Protein AF-A0A0A9X0K4-F1 (afdb_monomer_lite)

InterPro domains:
  IPR011598 Myc-type, basic helix-loop-helix (bHLH) domain [PF00010] (26-83)
  IPR011598 Myc-type, basic helix-loop-helix (bHLH) domain [PS50888] (25-82)
  IPR011598 Myc-type, basic helix-loop-helix (bHLH) domain [SM00353] (31-88)
  IPR036638 Helix-loop-helix DNA-binding domain superfamily [G3DSA:4.10.280.10] (19-85)
  IPR036638 Helix-loop-helix DNA-binding domain superfamily [SSF47459] (26-107)
  IPR050370 Hairy and Enhancer of Split/HEY-related [PTHR10985] (21-133)

Foldseek 3Di:
DVVVVVVVVVVVVVPCDPDPPVRCCVPPVVVVVVVVVVVVVVVVLVVLLVVLCVVCVVVPDPSVPDDSVRSVVSSVVVVVVVVVVDDVVVVVLVVLVVVLVVLLVCVVVVVPVPDDPVVSVVVSVVSPDPPDDDPPDPPDDDD

Organism: Lygus hesperus (NCBI:txid30085)

Radius of gyration: 34.07 Å; chains: 1; bounding box: 83×31×94 Å

Sequence (143 aa):
ILESQLSRMAAHDAQHQPVSRTYQYRKVMKPMLERKRRARINRCLDELKELMVTALQSEGENVSKLEKADILELTVRHLQSLRSASSPQDRYDEGWTACLDQVNRFLKEGGGGGLPPSEAVRLIAHLTPEVSKARPEPLWRPW

Secondary structure (DSSP, 8-state):
-HHHHHHHHHHHHTT-----HHHHIIIIIHHHHHHHHHHHHHHHHHHHHHHHHHHTTTTT--GGG--HHHHHHHHHHHHHHHHHH--HHHHHHHHHHHHHHHHHHHHHTTTTTT--HHHHHHHHHHHS----------S----

pLDDT: mean 78.57, std 15.08, range [45.25, 98.31]

Structure (mmCIF, N/CA/C/O backbone):
data_AF-A0A0A9X0K4-F1
#
_entry.id   AF-A0A0A9X0K4-F1
#
loop_
_atom_site.group_PDB
_atom_site.id
_atom_site.type_symbol
_atom_site.label_atom_id
_atom_site.label_alt_id
_atom_site.label_comp_id
_atom_site.label_asym_id
_atom_site.label_entity_id
_atom_site.label_seq_id
_atom_site.pdbx_PDB_ins_code
_atom_site.Cartn_x
_atom_site.Cartn_y
_atom_site.Cartn_z
_atom_site.occupancy
_atom_site.B_iso_or_equiv
_atom_site.auth_seq_id
_atom_site.auth_comp_id
_atom_site.auth_asym_id
_atom_site.auth_atom_id
_atom_site.pdbx_PDB_model_num
ATOM 1 N N . ILE A 1 1 ? 58.789 -9.178 -47.869 1.00 61.81 1 ILE A N 1
ATOM 2 C CA . ILE A 1 1 ? 57.413 -9.751 -47.810 1.00 61.81 1 ILE A CA 1
ATOM 3 C C . ILE A 1 1 ? 56.923 -9.855 -46.364 1.00 61.81 1 ILE A C 1
ATOM 5 O O . ILE A 1 1 ? 55.850 -9.345 -46.082 1.00 61.81 1 ILE A O 1
ATOM 9 N N . LEU A 1 2 ? 57.710 -10.422 -45.441 1.00 58.34 2 LEU A N 1
ATOM 10 C CA . LEU A 1 2 ? 57.365 -10.518 -44.011 1.00 58.34 2 LEU A CA 1
ATOM 11 C C . LEU A 1 2 ? 57.126 -9.157 -43.325 1.00 58.34 2 LEU A C 1
ATOM 13 O O . LEU A 1 2 ? 56.134 -9.003 -42.623 1.00 58.34 2 LEU A O 1
ATOM 17 N N . GLU A 1 3 ? 57.940 -8.136 -43.603 1.00 61.84 3 GLU A N 1
ATOM 18 C CA . GLU A 1 3 ? 57.749 -6.784 -43.039 1.00 61.84 3 GLU A CA 1
ATOM 19 C C . GLU A 1 3 ? 56.447 -6.110 -43.505 1.00 61.84 3 GLU A C 1
ATOM 21 O O . GLU A 1 3 ? 55.783 -5.424 -42.730 1.00 61.84 3 GLU A O 1
ATOM 26 N N . SER A 1 4 ? 56.017 -6.360 -44.750 1.00 64.44 4 SER A N 1
ATOM 27 C CA . SER A 1 4 ? 54.751 -5.815 -45.264 1.00 64.44 4 SER A CA 1
ATOM 28 C C . SER A 1 4 ? 53.522 -6.574 -44.760 1.00 64.44 4 SER A C 1
ATOM 30 O O . SER A 1 4 ? 52.411 -6.052 -44.839 1.00 64.44 4 SER A O 1
ATOM 32 N N . GLN A 1 5 ? 53.707 -7.791 -44.240 1.00 55.41 5 GLN A N 1
ATOM 33 C CA . GLN A 1 5 ? 52.669 -8.555 -43.545 1.00 55.41 5 GLN A CA 1
ATOM 34 C C . GLN A 1 5 ? 52.565 -8.112 -42.078 1.00 55.41 5 GLN A C 1
ATOM 36 O O . GLN A 1 5 ? 51.467 -7.818 -41.618 1.00 55.41 5 GLN A O 1
ATOM 41 N N . LEU A 1 6 ? 53.695 -7.925 -41.382 1.00 59.59 6 LEU A N 1
ATOM 42 C CA . LEU A 1 6 ? 53.728 -7.357 -40.025 1.00 59.59 6 LEU A CA 1
ATOM 43 C C . LEU A 1 6 ? 53.130 -5.944 -39.966 1.00 59.59 6 LEU A C 1
ATOM 45 O O . LEU A 1 6 ? 52.344 -5.646 -39.072 1.00 59.59 6 LEU A O 1
ATOM 49 N N . SER A 1 7 ? 53.429 -5.093 -40.952 1.00 63.97 7 SER A N 1
ATOM 50 C CA . SER A 1 7 ? 52.854 -3.744 -41.040 1.00 63.97 7 SER A CA 1
ATOM 51 C C . SER A 1 7 ? 51.337 -3.764 -41.295 1.00 63.97 7 SER A C 1
ATOM 53 O O . SER A 1 7 ? 50.603 -2.958 -40.727 1.00 63.97 7 SER A O 1
ATOM 55 N N . ARG A 1 8 ? 50.834 -4.739 -42.070 1.00 58.06 8 ARG A N 1
ATOM 56 C CA . ARG A 1 8 ? 49.390 -4.942 -42.292 1.00 58.06 8 ARG A CA 1
ATOM 57 C C . ARG A 1 8 ? 48.665 -5.475 -41.056 1.00 58.06 8 ARG A C 1
ATOM 59 O O . ARG A 1 8 ? 47.539 -5.062 -40.801 1.00 58.06 8 ARG A O 1
ATOM 66 N N . MET A 1 9 ? 49.312 -6.336 -40.2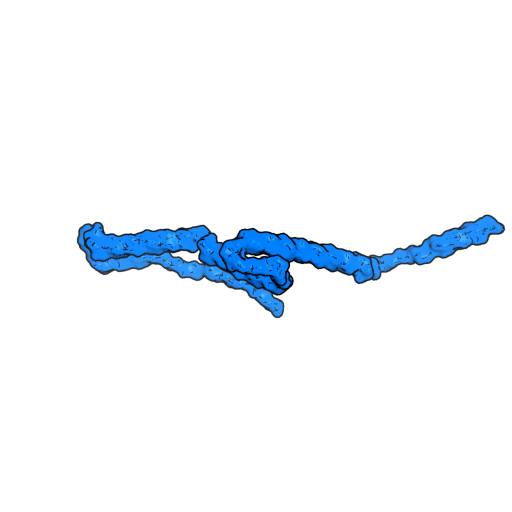74 1.00 54.22 9 MET A N 1
ATOM 67 C CA . MET A 1 9 ? 48.766 -6.828 -39.004 1.00 54.22 9 MET A CA 1
ATOM 68 C C . MET A 1 9 ? 48.746 -5.726 -37.933 1.00 54.22 9 MET A C 1
ATOM 70 O O . MET A 1 9 ? 47.740 -5.570 -37.248 1.00 54.22 9 MET A O 1
ATOM 74 N N . ALA A 1 10 ? 49.791 -4.894 -37.855 1.00 56.28 10 ALA A N 1
ATOM 75 C CA . ALA A 1 10 ? 49.833 -3.736 -36.958 1.00 56.28 10 ALA A CA 1
ATOM 76 C C . ALA A 1 10 ? 48.813 -2.643 -37.340 1.00 56.28 10 ALA A C 1
ATOM 78 O O . ALA A 1 10 ? 48.224 -2.009 -36.468 1.00 56.28 10 ALA A O 1
ATOM 79 N N . ALA A 1 11 ? 48.549 -2.448 -38.638 1.00 54.31 11 ALA A N 1
ATOM 80 C CA . ALA A 1 11 ? 47.542 -1.500 -39.119 1.00 54.31 11 ALA A CA 1
ATOM 81 C C . ALA A 1 11 ? 46.097 -1.935 -38.808 1.00 54.31 11 ALA A C 1
ATOM 83 O O . ALA A 1 11 ? 45.228 -1.081 -38.640 1.00 54.31 11 ALA A O 1
ATOM 84 N N . HIS A 1 12 ? 45.839 -3.244 -38.699 1.00 48.72 12 HIS A N 1
ATOM 85 C CA . HIS A 1 12 ? 44.530 -3.772 -38.304 1.00 48.72 12 HIS A CA 1
ATOM 86 C C . HIS A 1 12 ? 44.275 -3.629 -36.790 1.00 48.72 12 HIS A C 1
ATOM 88 O O . HIS A 1 12 ? 43.131 -3.467 -36.367 1.00 48.72 12 HIS A O 1
ATOM 94 N N . ASP A 1 13 ? 45.332 -3.625 -35.975 1.00 45.25 13 ASP A N 1
ATOM 95 C CA . ASP A 1 13 ? 45.249 -3.440 -34.517 1.00 45.25 13 ASP A CA 1
ATOM 96 C C . ASP A 1 13 ? 45.162 -1.949 -34.110 1.00 45.25 13 ASP A C 1
ATOM 98 O O . ASP A 1 13 ? 44.619 -1.590 -33.067 1.00 45.25 13 ASP A O 1
ATOM 102 N N . ALA A 1 14 ? 45.601 -1.038 -34.988 1.00 46.81 14 ALA A N 1
ATOM 103 C CA . ALA A 1 14 ? 45.589 0.409 -34.753 1.00 46.81 14 ALA A CA 1
ATOM 104 C C . ALA A 1 14 ? 44.203 1.084 -34.874 1.00 46.81 14 ALA A C 1
ATOM 106 O O . ALA A 1 14 ? 44.079 2.277 -34.591 1.00 46.81 14 ALA A O 1
ATOM 107 N N . GLN A 1 15 ? 43.150 0.364 -35.286 1.00 46.12 15 GLN A N 1
ATOM 108 C CA . GLN A 1 15 ? 41.805 0.940 -35.458 1.00 46.12 15 GLN A CA 1
ATOM 109 C C . GLN A 1 15 ? 40.903 0.870 -34.216 1.00 46.12 15 GLN A C 1
ATOM 111 O O . GLN A 1 15 ? 39.823 1.461 -34.222 1.00 46.12 15 GLN A O 1
ATOM 116 N N . HIS A 1 16 ? 41.338 0.249 -33.118 1.00 53.50 16 HIS A N 1
ATOM 117 C CA . HIS A 1 16 ? 40.628 0.346 -31.838 1.00 53.50 16 HIS A C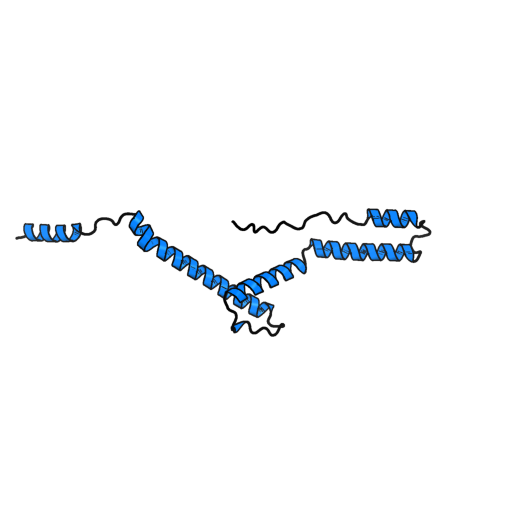A 1
ATOM 118 C C . HIS A 1 16 ? 41.189 1.486 -30.986 1.00 53.50 16 HIS A C 1
ATOM 120 O O . HIS A 1 16 ? 41.803 1.287 -29.939 1.00 53.50 16 HIS A O 1
ATOM 126 N N . GLN A 1 17 ? 40.937 2.721 -31.423 1.00 53.78 17 GLN A N 1
ATOM 127 C CA . GLN A 1 17 ? 41.119 3.879 -30.554 1.00 53.78 17 GLN A CA 1
ATOM 128 C C . GLN A 1 17 ? 40.200 3.708 -29.328 1.00 53.78 17 GLN A C 1
ATOM 130 O O . GLN A 1 17 ? 39.001 3.462 -29.509 1.00 53.78 17 GLN A O 1
ATOM 135 N N . PRO A 1 18 ? 40.704 3.799 -28.080 1.00 61.56 18 PRO A N 1
ATOM 136 C CA . PRO A 1 18 ? 39.881 3.554 -26.905 1.00 61.56 18 PRO A CA 1
ATOM 137 C C . PRO A 1 18 ? 38.759 4.588 -26.872 1.00 61.56 18 PRO A C 1
ATOM 139 O O . PRO A 1 18 ? 38.992 5.785 -26.694 1.00 61.56 18 PRO A O 1
ATOM 142 N N . VAL A 1 19 ? 37.526 4.121 -27.080 1.00 66.19 19 VAL A N 1
ATOM 143 C CA . VAL A 1 19 ? 36.332 4.968 -27.064 1.00 66.19 19 VAL A CA 1
ATOM 144 C C . VAL A 1 19 ? 36.341 5.766 -25.764 1.00 66.19 19 VAL A C 1
ATOM 146 O O . VAL A 1 19 ? 36.431 5.173 -24.690 1.00 66.19 19 VAL A O 1
ATOM 149 N N . SER A 1 20 ? 36.276 7.098 -25.851 1.00 83.62 20 SER A N 1
ATOM 150 C CA . SER A 1 20 ? 36.337 7.975 -24.676 1.00 83.62 20 SER A CA 1
ATOM 151 C C . SER A 1 20 ? 35.372 7.496 -23.589 1.00 83.62 20 SER A C 1
ATOM 153 O O . SER A 1 20 ? 34.220 7.162 -23.889 1.00 83.62 20 SER A O 1
ATOM 155 N N . ARG A 1 21 ? 35.809 7.496 -22.321 1.00 82.19 21 ARG A N 1
ATOM 156 C CA . ARG A 1 21 ? 34.971 7.090 -21.174 1.00 82.19 21 ARG A CA 1
ATOM 157 C C . ARG A 1 21 ? 33.605 7.784 -21.190 1.00 82.19 21 ARG A C 1
ATOM 159 O O . ARG A 1 21 ? 32.589 7.158 -20.900 1.00 82.19 21 ARG A O 1
ATOM 166 N N . THR A 1 22 ? 33.558 9.049 -21.609 1.00 88.19 22 THR A N 1
ATOM 167 C CA . THR A 1 22 ? 32.313 9.819 -21.747 1.00 88.19 22 THR A CA 1
ATOM 168 C C . THR A 1 22 ? 31.394 9.254 -22.832 1.00 88.19 22 THR A C 1
ATOM 170 O O . THR A 1 22 ? 30.179 9.180 -22.639 1.00 88.19 22 THR A O 1
ATOM 173 N N . TYR A 1 23 ? 31.946 8.825 -23.969 1.00 89.56 23 TYR A N 1
ATOM 174 C CA . TYR A 1 23 ? 31.179 8.192 -25.042 1.00 89.56 23 TYR A CA 1
ATOM 175 C C . TYR A 1 23 ? 30.643 6.824 -24.605 1.00 89.56 23 TYR A C 1
ATOM 177 O O . TYR A 1 23 ? 29.444 6.572 -24.741 1.00 89.56 23 TYR A O 1
ATOM 185 N N . GLN A 1 24 ? 31.497 5.985 -24.005 1.00 87.06 24 GLN A N 1
ATOM 186 C CA . GLN A 1 24 ? 31.102 4.680 -23.459 1.00 87.06 24 GLN A CA 1
ATOM 187 C C . GLN A 1 24 ? 29.965 4.833 -22.442 1.00 87.06 24 GLN A C 1
ATOM 189 O O . GLN A 1 24 ? 28.953 4.133 -22.510 1.00 87.06 24 GLN A O 1
ATOM 194 N N . TYR A 1 25 ? 30.071 5.821 -21.552 1.00 90.38 25 TYR A N 1
ATOM 195 C CA . TYR A 1 25 ? 29.021 6.104 -20.587 1.00 90.38 25 TYR A CA 1
ATOM 196 C C . TYR A 1 25 ? 27.709 6.529 -21.262 1.00 90.38 25 TYR A C 1
ATOM 198 O O . TYR A 1 25 ? 26.658 5.957 -20.982 1.00 90.38 25 TYR A O 1
ATOM 206 N N . ARG A 1 26 ? 27.738 7.504 -22.181 1.00 91.25 26 ARG A N 1
ATOM 207 C CA . ARG A 1 26 ? 26.512 8.046 -22.800 1.00 91.25 26 ARG A CA 1
ATOM 208 C C . ARG A 1 26 ? 25.821 7.061 -23.742 1.00 91.25 26 ARG A C 1
ATOM 210 O O . ARG A 1 26 ? 24.595 7.091 -23.822 1.00 91.25 26 ARG A O 1
ATOM 217 N N . LYS A 1 27 ? 26.578 6.235 -24.468 1.00 89.69 27 LYS A N 1
ATOM 218 C CA . LYS A 1 27 ? 26.044 5.350 -25.515 1.00 89.69 27 LYS A CA 1
ATOM 219 C C . LYS A 1 27 ? 25.819 3.913 -25.064 1.00 89.69 27 LYS A C 1
ATOM 221 O O . LYS A 1 27 ? 24.955 3.256 -25.631 1.00 89.69 27 LYS A O 1
ATOM 226 N N . VAL A 1 28 ? 26.533 3.446 -24.041 1.00 88.50 28 VAL A N 1
ATOM 227 C CA . VAL A 1 28 ? 26.452 2.049 -23.591 1.00 88.50 28 VA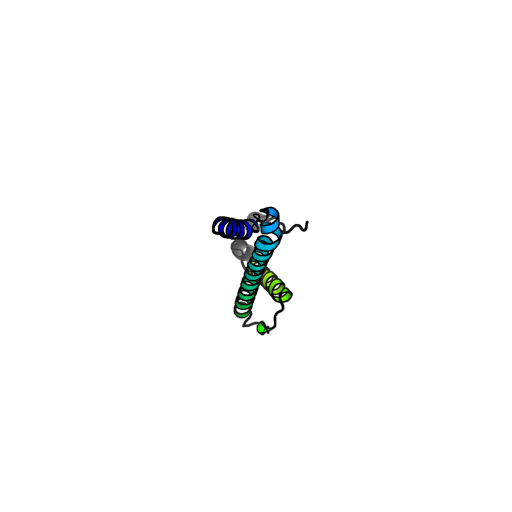L A CA 1
ATOM 228 C C . VAL A 1 28 ? 25.932 1.970 -22.162 1.00 88.50 28 VAL A C 1
ATOM 230 O O . VAL A 1 28 ? 24.846 1.433 -21.930 1.00 88.50 28 VAL A O 1
ATOM 233 N N . MET A 1 29 ? 26.641 2.568 -21.199 1.00 91.62 29 MET A N 1
ATOM 234 C CA . MET A 1 29 ? 26.289 2.400 -19.784 1.00 91.62 29 MET A CA 1
ATOM 235 C C . MET A 1 29 ? 24.953 3.058 -19.433 1.00 91.62 29 MET A C 1
ATOM 237 O O . MET A 1 29 ? 24.112 2.426 -18.804 1.00 91.62 29 MET A O 1
ATOM 241 N N . LYS A 1 30 ? 24.716 4.305 -19.856 1.00 92.38 30 LYS A N 1
ATOM 242 C CA . LYS A 1 30 ? 23.487 5.044 -19.534 1.00 92.38 30 LYS A CA 1
ATOM 243 C C . LYS A 1 30 ? 22.228 4.337 -20.076 1.00 92.38 30 LYS A C 1
ATOM 245 O O . LYS A 1 30 ? 21.314 4.123 -19.279 1.00 92.38 30 LYS A O 1
ATOM 250 N N . PRO A 1 31 ? 22.157 3.900 -21.353 1.00 95.19 31 PRO A N 1
ATOM 251 C CA . PRO A 1 31 ? 21.025 3.105 -21.840 1.00 95.19 31 PRO A CA 1
ATOM 252 C C . PRO A 1 31 ? 20.848 1.770 -21.107 1.00 95.19 31 PRO A C 1
ATOM 254 O O . PRO A 1 31 ? 19.720 1.382 -20.801 1.00 95.19 31 PRO A O 1
ATOM 257 N N . MET A 1 32 ? 21.944 1.073 -20.788 1.00 95.06 32 MET A N 1
ATOM 258 C CA . MET A 1 32 ? 21.885 -0.176 -20.023 1.00 95.06 32 MET A CA 1
ATOM 259 C C . MET A 1 32 ? 21.339 0.026 -18.606 1.00 95.06 32 MET A C 1
ATOM 261 O O . MET A 1 32 ? 20.481 -0.739 -18.162 1.00 95.06 32 MET A O 1
ATOM 265 N N . LEU A 1 33 ? 21.809 1.057 -17.901 1.00 96.69 33 LEU A N 1
ATOM 266 C CA . LEU A 1 33 ? 21.360 1.390 -16.550 1.00 96.69 33 LEU A CA 1
ATOM 267 C C . LEU A 1 33 ? 19.881 1.772 -16.533 1.00 96.69 33 LEU A C 1
ATOM 269 O O . LEU A 1 33 ? 19.148 1.322 -15.654 1.00 96.69 33 LEU A O 1
ATOM 273 N N . GLU A 1 34 ? 19.419 2.530 -17.527 1.00 97.00 34 GLU A N 1
ATOM 274 C CA . GLU A 1 34 ? 18.000 2.863 -17.656 1.00 97.00 34 GLU A CA 1
ATOM 275 C C . GLU A 1 34 ? 17.152 1.620 -17.953 1.00 97.00 34 GLU A C 1
ATOM 277 O O . GLU A 1 34 ? 16.096 1.443 -17.348 1.00 97.00 34 GLU A O 1
ATOM 282 N N . ARG A 1 35 ? 17.627 0.694 -18.797 1.00 97.19 35 ARG A N 1
ATOM 283 C CA . ARG A 1 35 ? 16.946 -0.593 -19.010 1.00 97.19 35 ARG A CA 1
ATOM 284 C C . ARG A 1 35 ? 16.836 -1.390 -17.707 1.00 97.19 35 ARG A C 1
ATOM 286 O O . ARG A 1 35 ? 15.758 -1.890 -17.395 1.00 97.19 35 ARG A O 1
ATOM 293 N N . LYS A 1 36 ? 17.912 -1.454 -16.911 1.00 97.25 36 LYS A N 1
ATOM 294 C CA . LYS A 1 36 ? 17.913 -2.117 -15.593 1.00 97.25 36 LYS A CA 1
ATOM 295 C C . LYS A 1 36 ? 16.956 -1.434 -14.612 1.00 97.25 36 LYS A C 1
ATOM 297 O O . LYS A 1 36 ? 16.234 -2.116 -13.889 1.00 97.25 36 LYS A O 1
ATOM 302 N N . ARG A 1 37 ? 16.916 -0.097 -14.598 1.00 98.31 37 ARG A N 1
ATOM 303 C CA . ARG A 1 37 ? 15.969 0.681 -13.788 1.00 98.31 37 ARG A CA 1
ATOM 304 C C . ARG A 1 37 ? 14.523 0.381 -14.186 1.00 98.31 37 ARG A C 1
ATOM 306 O O . ARG A 1 37 ? 13.727 0.079 -13.305 1.00 98.31 37 ARG A O 1
ATOM 313 N N . ARG A 1 38 ? 14.197 0.409 -15.482 1.00 98.06 38 ARG A N 1
ATOM 314 C CA . ARG A 1 38 ? 12.852 0.093 -15.996 1.00 98.06 38 ARG A CA 1
ATOM 315 C C . ARG A 1 38 ? 12.427 -1.333 -15.667 1.00 98.06 38 ARG A C 1
ATOM 317 O O . ARG A 1 38 ? 11.301 -1.533 -15.231 1.00 98.06 38 ARG A O 1
ATOM 324 N N . ALA A 1 39 ? 13.332 -2.300 -15.816 1.00 98.12 39 ALA A N 1
ATOM 325 C CA . ALA A 1 39 ? 13.067 -3.685 -15.439 1.00 98.12 39 ALA A CA 1
ATOM 326 C C . ALA A 1 39 ? 12.740 -3.813 -13.945 1.00 98.12 39 ALA A C 1
ATOM 328 O O . ALA A 1 39 ? 11.779 -4.484 -13.591 1.00 98.12 39 ALA A O 1
ATOM 329 N N . ARG A 1 40 ? 13.491 -3.124 -13.074 1.00 98.31 40 ARG A N 1
ATOM 330 C CA . ARG A 1 40 ? 13.196 -3.087 -11.636 1.00 98.31 40 ARG A CA 1
ATOM 331 C C . ARG A 1 40 ? 11.826 -2.469 -11.346 1.00 98.31 40 ARG A C 1
ATOM 333 O O . ARG A 1 40 ? 11.073 -3.050 -10.585 1.00 98.31 40 ARG A O 1
ATOM 340 N N . ILE A 1 41 ? 11.504 -1.328 -11.962 1.00 97.31 41 ILE A N 1
ATOM 341 C CA . ILE A 1 41 ? 10.206 -0.658 -11.773 1.00 97.31 41 ILE A CA 1
ATOM 342 C C . ILE A 1 41 ? 9.052 -1.578 -12.176 1.00 97.31 41 ILE A C 1
ATOM 344 O O . ILE A 1 41 ? 8.092 -1.695 -11.428 1.00 97.31 41 ILE A O 1
ATOM 348 N N . ASN A 1 42 ? 9.151 -2.241 -13.331 1.00 96.69 42 ASN A N 1
ATOM 349 C CA . ASN A 1 42 ? 8.095 -3.143 -13.784 1.00 96.69 42 ASN A CA 1
ATOM 350 C C . ASN A 1 42 ? 7.921 -4.336 -12.835 1.00 96.69 42 ASN A C 1
ATOM 352 O O . ASN A 1 42 ? 6.793 -4.612 -12.467 1.00 96.69 42 ASN A O 1
ATOM 356 N N . ARG A 1 43 ? 9.011 -4.953 -12.353 1.00 97.25 43 ARG A N 1
ATOM 357 C CA . ARG A 1 43 ? 8.915 -6.034 -11.353 1.00 97.25 43 ARG A CA 1
ATOM 358 C C . ARG A 1 43 ? 8.180 -5.592 -10.093 1.00 97.25 43 ARG A C 1
ATOM 360 O O . ARG A 1 43 ? 7.278 -6.283 -9.651 1.00 97.25 43 ARG A O 1
ATOM 367 N N . CYS A 1 44 ? 8.516 -4.418 -9.557 1.00 96.69 44 CYS A N 1
ATOM 368 C CA . CYS A 1 44 ? 7.813 -3.894 -8.389 1.00 96.69 44 CYS A CA 1
ATOM 369 C C . CYS A 1 44 ? 6.327 -3.627 -8.678 1.00 96.69 44 CYS A C 1
ATOM 371 O O . CYS A 1 44 ? 5.502 -3.837 -7.804 1.00 96.69 44 CYS A O 1
ATOM 373 N N . LEU A 1 45 ? 5.969 -3.165 -9.881 1.00 95.31 45 LEU A N 1
ATOM 374 C CA . LEU A 1 45 ? 4.562 -2.978 -10.260 1.00 95.31 45 LEU A CA 1
ATOM 375 C C . LEU A 1 45 ? 3.811 -4.310 -10.378 1.00 95.31 45 LEU A C 1
ATOM 377 O O . LEU A 1 45 ? 2.652 -4.375 -9.981 1.00 95.31 45 LEU A O 1
ATOM 381 N N . ASP A 1 46 ? 4.464 -5.349 -10.896 1.00 93.62 46 ASP A N 1
ATOM 382 C CA . ASP A 1 46 ? 3.886 -6.691 -10.994 1.00 93.62 46 ASP A CA 1
ATOM 383 C C . ASP A 1 46 ? 3.661 -7.285 -9.590 1.00 93.62 46 ASP A C 1
ATOM 385 O O . ASP A 1 46 ? 2.560 -7.736 -9.285 1.00 93.62 46 ASP A O 1
ATOM 389 N N . GLU A 1 47 ? 4.650 -7.171 -8.696 1.00 94.56 47 GLU A N 1
ATOM 390 C CA . GLU A 1 47 ? 4.526 -7.566 -7.283 1.00 94.56 47 GLU A CA 1
ATOM 391 C C . GLU A 1 47 ? 3.404 -6.793 -6.568 1.00 94.56 47 GLU A C 1
ATOM 393 O O . GLU A 1 47 ? 2.584 -7.383 -5.865 1.00 94.56 47 GLU A O 1
ATOM 398 N N . LEU A 1 48 ? 3.319 -5.471 -6.769 1.00 94.25 48 LEU A N 1
ATOM 399 C CA . LEU A 1 48 ? 2.235 -4.659 -6.207 1.00 94.25 48 LEU A CA 1
ATOM 400 C C . LEU A 1 48 ? 0.868 -5.125 -6.707 1.00 94.25 48 LEU A C 1
ATOM 402 O O . LEU A 1 48 ? -0.067 -5.227 -5.916 1.00 94.25 48 LEU A O 1
ATOM 406 N N . LYS A 1 49 ? 0.749 -5.446 -7.998 1.00 91.69 49 LYS A N 1
ATOM 407 C CA . LYS A 1 49 ? -0.488 -5.979 -8.568 1.00 91.69 49 LYS A CA 1
ATOM 408 C C . LYS A 1 49 ? -0.890 -7.283 -7.879 1.00 91.69 49 LYS A C 1
ATOM 410 O O . LYS A 1 49 ? -2.038 -7.401 -7.470 1.00 91.69 49 LYS A O 1
ATOM 415 N N . GLU A 1 50 ? 0.031 -8.229 -7.710 1.00 90.62 50 GLU A N 1
ATOM 416 C CA . GLU A 1 50 ? -0.231 -9.508 -7.029 1.00 90.62 50 GLU A CA 1
ATOM 417 C C . GLU A 1 50 ? -0.660 -9.327 -5.565 1.00 90.62 50 GLU A C 1
ATOM 419 O O . GLU A 1 50 ? -1.617 -9.963 -5.106 1.00 90.62 50 GLU A O 1
ATOM 424 N N . LEU A 1 51 ? -0.005 -8.418 -4.836 1.00 90.94 51 LEU A N 1
ATOM 425 C CA . LEU A 1 51 ? -0.393 -8.074 -3.468 1.00 90.94 51 LEU A CA 1
ATOM 426 C C . LEU A 1 51 ? -1.807 -7.484 -3.418 1.00 90.94 51 LEU A C 1
ATOM 428 O O . LEU A 1 51 ? -2.599 -7.887 -2.568 1.00 90.94 51 LEU A O 1
ATOM 432 N N . MET A 1 52 ? -2.149 -6.584 -4.345 1.00 88.69 52 MET A N 1
ATOM 433 C CA . MET A 1 52 ? -3.493 -6.003 -4.426 1.00 88.69 52 MET A CA 1
ATOM 434 C C . MET A 1 52 ? -4.552 -7.037 -4.817 1.00 88.69 52 MET A C 1
ATOM 436 O O . MET A 1 52 ? -5.629 -7.024 -4.232 1.00 88.69 52 MET A O 1
ATOM 440 N N . VAL A 1 53 ? -4.247 -7.980 -5.724 1.00 85.75 53 VAL A N 1
ATOM 441 C CA . VAL A 1 53 ? -5.149 -9.112 -6.027 1.00 85.75 53 VAL A CA 1
ATOM 442 C C . VAL A 1 53 ? -5.488 -9.841 -4.732 1.00 85.75 53 VAL A C 1
ATOM 444 O O . VAL A 1 53 ? -6.651 -10.107 -4.462 1.00 85.75 53 VAL A O 1
ATOM 447 N N . THR A 1 54 ? -4.474 -10.158 -3.930 1.00 82.81 54 THR A N 1
ATOM 448 C CA . THR A 1 54 ? -4.641 -10.931 -2.695 1.00 82.81 54 THR A CA 1
ATOM 449 C C . THR A 1 54 ? -5.410 -10.145 -1.633 1.00 82.81 54 THR A C 1
ATOM 451 O O . THR A 1 54 ? -6.304 -10.692 -0.996 1.00 82.81 54 THR A O 1
ATOM 454 N N . ALA A 1 55 ? -5.096 -8.859 -1.461 1.00 82.19 55 ALA A N 1
ATOM 455 C CA . ALA A 1 55 ? -5.729 -8.003 -0.461 1.00 82.19 55 ALA A CA 1
ATOM 456 C C . ALA A 1 55 ? -7.200 -7.678 -0.779 1.00 82.19 55 ALA A C 1
ATOM 458 O O . ALA A 1 55 ? -7.993 -7.521 0.143 1.00 82.19 55 ALA A O 1
ATOM 459 N N . LEU A 1 56 ? -7.565 -7.596 -2.064 1.00 75.38 56 LEU A N 1
ATOM 460 C CA . LEU A 1 56 ? -8.881 -7.133 -2.529 1.00 75.38 56 LEU A CA 1
ATOM 461 C C . LEU A 1 56 ? -9.744 -8.256 -3.123 1.00 75.38 56 LEU A C 1
ATOM 463 O O . LEU A 1 56 ? -10.792 -7.997 -3.711 1.00 75.38 56 LEU A O 1
ATOM 467 N N . GLN A 1 57 ? -9.340 -9.519 -2.949 1.00 69.12 57 GLN A N 1
ATOM 468 C CA . GLN A 1 57 ? -10.079 -10.703 -3.412 1.00 69.12 57 GLN A CA 1
ATOM 469 C C . GLN A 1 57 ? -11.549 -10.716 -2.955 1.00 69.12 57 GLN A C 1
ATOM 471 O O . GLN A 1 57 ? -12.410 -11.226 -3.670 1.00 69.12 57 GLN A O 1
ATOM 476 N N . SER A 1 58 ? -11.852 -10.133 -1.791 1.00 63.22 58 SER A N 1
ATOM 477 C CA . SER A 1 58 ? -13.208 -10.013 -1.244 1.00 63.22 58 SER A CA 1
ATOM 478 C C . SER A 1 58 ? -14.025 -8.852 -1.816 1.00 63.22 58 SER A C 1
ATOM 480 O O . SER A 1 58 ? -15.245 -8.857 -1.686 1.00 63.22 58 SER A O 1
ATOM 482 N N . GLU A 1 59 ? -13.382 -7.858 -2.433 1.00 65.62 59 GLU A N 1
ATOM 483 C CA . GLU A 1 59 ? -14.033 -6.629 -2.912 1.00 65.62 59 GLU A CA 1
ATOM 484 C C . GLU A 1 59 ? -14.568 -6.762 -4.349 1.00 65.62 59 GLU A C 1
ATOM 486 O O . GLU A 1 59 ? -15.207 -5.852 -4.871 1.00 65.62 59 GLU A O 1
ATOM 491 N N . GLY A 1 60 ? -14.358 -7.918 -4.995 1.00 61.50 60 GLY A N 1
ATOM 492 C CA . GLY A 1 60 ? -14.884 -8.209 -6.335 1.00 61.50 60 GLY A CA 1
ATOM 493 C C . GLY A 1 60 ? -14.248 -7.375 -7.451 1.00 61.50 60 GLY A C 1
ATOM 494 O O . GLY A 1 60 ? -14.751 -7.354 -8.578 1.00 61.50 60 GLY A O 1
ATOM 495 N N . GLU A 1 61 ? -13.145 -6.684 -7.160 1.00 66.06 61 GLU A N 1
ATOM 496 C CA . GLU A 1 61 ? -12.468 -5.824 -8.118 1.00 66.06 61 GLU A CA 1
ATOM 497 C C . GLU A 1 61 ? -11.678 -6.674 -9.129 1.00 66.06 61 GLU A C 1
ATOM 499 O O . GLU A 1 61 ? -10.965 -7.618 -8.781 1.00 66.06 61 GLU A O 1
ATOM 504 N N . ASN A 1 62 ? -11.817 -6.377 -10.425 1.00 68.19 62 ASN A N 1
ATOM 505 C CA . ASN A 1 62 ? -11.157 -7.141 -11.487 1.00 68.19 62 ASN A CA 1
ATOM 506 C C . ASN A 1 62 ? -9.685 -6.727 -11.630 1.00 68.19 62 ASN A C 1
ATOM 508 O O . ASN A 1 62 ? -9.282 -6.079 -12.598 1.00 68.19 62 ASN A O 1
ATOM 512 N N . VAL A 1 63 ? -8.863 -7.155 -10.672 1.00 69.62 63 VAL A N 1
ATOM 513 C CA . VAL A 1 63 ? -7.452 -6.754 -10.553 1.00 69.62 63 VAL A CA 1
ATOM 514 C C . VAL A 1 63 ? -6.586 -7.240 -11.735 1.00 69.62 63 VAL A C 1
ATOM 516 O O . VAL A 1 63 ? -5.524 -6.691 -12.027 1.00 69.62 63 VAL A O 1
ATOM 519 N N . SER A 1 64 ? -7.052 -8.227 -12.507 1.00 69.94 64 SER A N 1
ATOM 520 C CA . SER A 1 64 ? -6.358 -8.750 -13.696 1.0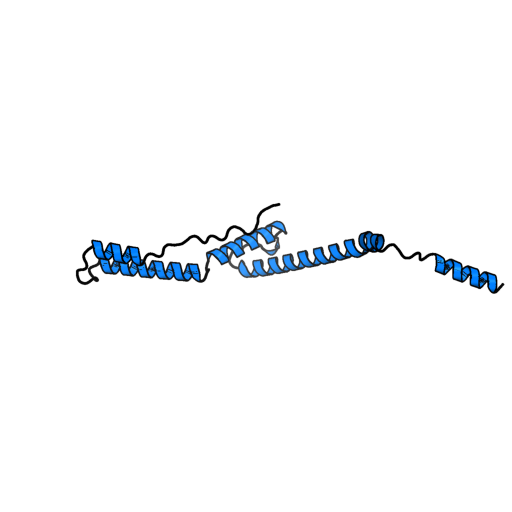0 69.94 64 SER A CA 1
ATOM 521 C C . SER A 1 64 ? -6.139 -7.705 -14.801 1.00 69.94 64 SER A C 1
ATOM 523 O O . SER A 1 64 ? -5.159 -7.817 -15.546 1.00 69.94 64 SER A O 1
ATOM 525 N N . LYS A 1 65 ? -6.968 -6.653 -14.865 1.00 77.44 65 LYS A N 1
ATOM 526 C CA . LYS A 1 65 ? -6.941 -5.620 -15.918 1.00 77.44 65 LYS A CA 1
ATOM 527 C C . LYS A 1 65 ? -6.369 -4.264 -15.493 1.00 77.44 65 LYS A C 1
ATOM 529 O O . LYS A 1 65 ? -6.392 -3.356 -16.313 1.00 77.44 65 LYS A O 1
ATOM 534 N N . LEU A 1 66 ? -5.848 -4.123 -14.272 1.00 82.31 66 LEU A N 1
ATOM 535 C CA . LEU A 1 66 ? -5.350 -2.825 -13.803 1.00 82.31 66 LEU A CA 1
ATOM 536 C C . LEU A 1 66 ? -4.227 -2.279 -14.688 1.00 82.31 66 LEU A C 1
ATOM 538 O O . LEU A 1 66 ? -3.253 -2.987 -14.985 1.00 82.31 66 LEU A O 1
ATOM 542 N N . GLU A 1 67 ? -4.353 -1.006 -15.061 1.00 89.69 67 GLU A N 1
ATOM 543 C CA . GLU A 1 67 ? -3.286 -0.252 -15.699 1.00 89.69 67 GLU A CA 1
ATOM 544 C C . GLU A 1 67 ? -2.239 0.187 -14.664 1.00 89.69 67 GLU A C 1
ATOM 546 O O . GLU A 1 67 ? -2.429 0.100 -13.451 1.00 89.69 67 GLU A O 1
ATOM 551 N N . LYS A 1 68 ? -1.087 0.692 -15.127 1.00 90.94 68 LYS A N 1
ATOM 552 C CA . LYS A 1 68 ? -0.003 1.110 -14.218 1.00 90.94 68 LYS A CA 1
ATOM 553 C C . LYS A 1 68 ? -0.410 2.248 -13.283 1.00 90.94 68 LYS A C 1
ATOM 555 O O . LYS A 1 68 ? 0.090 2.299 -12.164 1.00 90.94 68 LYS A O 1
ATOM 560 N N . ALA A 1 69 ? -1.259 3.163 -13.753 1.00 92.12 69 ALA A N 1
ATOM 561 C CA . ALA A 1 69 ? -1.774 4.252 -12.931 1.00 92.12 69 ALA A CA 1
ATOM 562 C C . ALA A 1 69 ? -2.701 3.706 -11.837 1.00 92.12 69 ALA A C 1
ATOM 564 O O . ALA A 1 69 ? -2.485 4.015 -10.667 1.00 92.12 69 ALA A O 1
ATOM 565 N N . ASP A 1 70 ? -3.620 2.809 -12.203 1.00 89.00 70 ASP A N 1
ATOM 566 C CA . ASP A 1 70 ? -4.554 2.184 -11.263 1.00 89.00 70 ASP A CA 1
ATOM 567 C C . ASP A 1 70 ? -3.825 1.379 -10.186 1.00 89.00 70 ASP A C 1
ATOM 569 O O . ASP A 1 70 ? -4.143 1.512 -9.010 1.00 89.00 70 ASP A O 1
ATOM 573 N N . ILE A 1 71 ? -2.800 0.592 -10.555 1.00 91.19 71 ILE A N 1
ATOM 574 C CA . ILE A 1 71 ? -1.981 -0.160 -9.585 1.00 91.19 71 ILE A CA 1
ATOM 575 C C . ILE A 1 71 ? -1.405 0.790 -8.530 1.00 91.19 71 ILE A C 1
ATOM 577 O O . ILE A 1 71 ? -1.466 0.501 -7.334 1.00 91.19 71 ILE A O 1
ATOM 581 N N . LEU A 1 72 ? -0.843 1.925 -8.956 1.00 94.88 72 LEU A N 1
ATOM 582 C CA . LEU A 1 72 ? -0.250 2.904 -8.046 1.00 94.88 72 LEU A CA 1
ATOM 583 C C . LEU A 1 72 ? -1.311 3.581 -7.177 1.00 94.88 72 LEU A C 1
ATOM 585 O O . LEU A 1 72 ? -1.112 3.712 -5.971 1.00 94.88 72 LEU A O 1
ATOM 589 N N . GLU A 1 73 ? -2.430 3.991 -7.768 1.00 91.12 73 GLU A N 1
ATOM 590 C CA . GLU A 1 73 ? -3.502 4.668 -7.048 1.00 91.12 73 GLU A CA 1
ATOM 591 C C . GLU A 1 73 ? -4.151 3.752 -6.005 1.00 91.12 73 GLU A C 1
ATOM 593 O O . GLU A 1 73 ? -4.254 4.122 -4.834 1.00 91.12 73 GLU A O 1
ATOM 598 N N . LEU A 1 74 ? -4.511 2.533 -6.404 1.00 89.62 74 LEU A N 1
ATOM 599 C CA . LEU A 1 74 ? -5.112 1.525 -5.537 1.00 89.62 74 LEU A CA 1
ATOM 600 C C . LEU A 1 74 ? -4.185 1.168 -4.375 1.00 89.62 74 LEU A C 1
ATOM 602 O O . LEU A 1 74 ? -4.608 1.175 -3.220 1.00 89.62 74 LEU A O 1
ATOM 606 N N . THR A 1 75 ? -2.896 0.963 -4.663 1.00 92.25 75 THR A N 1
ATOM 607 C CA . THR A 1 75 ? -1.883 0.707 -3.629 1.00 92.25 75 THR A CA 1
ATOM 608 C C . THR A 1 75 ? -1.805 1.867 -2.637 1.00 92.25 75 THR A C 1
ATOM 610 O O . THR A 1 75 ? -1.748 1.645 -1.428 1.00 92.25 75 THR A O 1
ATOM 613 N N . VAL A 1 76 ? -1.817 3.118 -3.111 1.00 92.88 76 VAL A N 1
ATOM 614 C CA . VAL A 1 76 ? -1.771 4.293 -2.228 1.00 92.88 76 VAL A CA 1
ATOM 615 C C . VAL A 1 76 ? -3.017 4.370 -1.349 1.00 92.88 76 VAL A C 1
ATOM 617 O O . VAL A 1 76 ? -2.876 4.571 -0.141 1.00 92.88 76 VAL A O 1
ATOM 620 N N . ARG A 1 77 ? -4.215 4.170 -1.913 1.00 88.00 77 ARG A N 1
ATOM 621 C CA . ARG A 1 77 ? -5.464 4.145 -1.135 1.00 88.00 77 ARG A CA 1
ATOM 622 C C . ARG A 1 77 ? -5.447 3.031 -0.088 1.00 88.00 77 ARG A C 1
ATOM 624 O O . ARG A 1 77 ? -5.780 3.282 1.067 1.00 88.00 77 ARG A O 1
ATOM 631 N N . HIS A 1 78 ? -4.991 1.834 -0.455 1.00 87.56 78 HIS A N 1
ATOM 632 C CA . HIS A 1 78 ? -4.878 0.707 0.468 1.00 87.56 78 HIS A CA 1
ATOM 633 C C . HIS A 1 78 ? -3.894 1.000 1.612 1.00 87.56 78 HIS A C 1
ATOM 635 O O . HIS A 1 78 ? -4.219 0.803 2.778 1.00 87.56 78 HIS A O 1
ATOM 641 N N . LEU A 1 79 ? -2.719 1.565 1.315 1.00 89.19 79 LEU A N 1
ATOM 642 C CA . LEU A 1 79 ? -1.749 1.966 2.342 1.00 89.19 79 LEU A CA 1
ATOM 643 C C . LEU A 1 79 ? -2.285 3.066 3.268 1.00 89.19 79 LEU A C 1
ATOM 645 O O . LEU A 1 79 ? -1.971 3.071 4.458 1.00 89.19 79 LEU A O 1
ATOM 649 N N . GLN A 1 80 ? -3.073 4.005 2.742 1.00 85.75 80 GLN A N 1
ATOM 650 C CA . GLN A 1 80 ? -3.750 5.013 3.558 1.00 85.75 80 GLN A CA 1
ATOM 651 C C . GLN A 1 80 ? -4.789 4.366 4.471 1.00 85.75 80 GLN A C 1
ATOM 653 O O . GLN A 1 80 ? -4.775 4.643 5.665 1.00 85.75 80 GLN A O 1
ATOM 658 N N . SER A 1 81 ? -5.608 3.455 3.942 1.00 82.81 81 SER A N 1
ATOM 659 C CA . SER A 1 81 ? -6.572 2.686 4.731 1.00 82.81 81 SER A CA 1
ATOM 660 C C . SER A 1 81 ? -5.885 1.897 5.849 1.00 82.81 81 SER A C 1
ATOM 662 O O . SER A 1 81 ? -6.284 2.020 7.001 1.00 82.81 81 SER A O 1
ATOM 664 N N . LEU A 1 82 ? -4.781 1.195 5.563 1.00 83.75 82 LEU A N 1
ATOM 665 C CA . LEU A 1 82 ? -3.993 0.486 6.580 1.00 83.75 82 LEU A CA 1
ATOM 666 C C . LEU A 1 82 ? -3.442 1.420 7.667 1.00 83.75 82 LEU A C 1
ATOM 668 O O . LEU A 1 82 ? -3.400 1.048 8.838 1.00 83.75 82 LEU A O 1
ATOM 672 N N . ARG A 1 83 ? -3.018 2.636 7.298 1.00 76.88 83 ARG A N 1
ATOM 673 C CA . ARG A 1 83 ? -2.566 3.643 8.271 1.00 76.88 83 ARG A CA 1
ATOM 674 C C . ARG A 1 83 ? -3.704 4.170 9.133 1.00 76.88 83 ARG A C 1
ATOM 676 O O . ARG A 1 83 ? -3.481 4.394 10.313 1.00 76.88 83 ARG A O 1
ATOM 683 N N . SER A 1 84 ? -4.882 4.367 8.552 1.00 69.88 84 SER A N 1
ATOM 684 C CA . SER A 1 84 ? -6.082 4.801 9.270 1.00 69.88 84 SER A CA 1
ATOM 685 C C . SER A 1 84 ? -6.675 3.703 10.148 1.00 69.88 84 SER A C 1
ATOM 687 O O . SER A 1 84 ? -7.303 4.010 11.150 1.00 69.88 84 SER A O 1
ATOM 689 N N . ALA A 1 85 ? -6.496 2.436 9.774 1.00 67.50 85 ALA A N 1
ATOM 690 C CA . ALA A 1 85 ? -7.128 1.312 10.450 1.00 67.50 85 ALA A CA 1
ATOM 691 C C . ALA A 1 85 ? -6.448 0.924 11.769 1.00 67.50 85 ALA A C 1
ATOM 693 O O . ALA A 1 85 ? -7.095 0.295 12.599 1.00 67.50 85 ALA A O 1
ATOM 694 N N . SER A 1 86 ? -5.166 1.251 11.979 1.00 63.06 86 SER A N 1
ATOM 695 C CA . SER A 1 86 ? -4.504 0.968 13.258 1.00 63.06 86 SER A CA 1
ATOM 696 C C . SER A 1 86 ? -3.065 1.480 13.312 1.00 63.06 86 SER A C 1
ATOM 698 O O . SER A 1 86 ? -2.124 0.697 13.123 1.00 63.06 86 SER A O 1
ATOM 700 N N . SER A 1 87 ? -2.826 2.736 13.690 1.00 69.44 87 SER A N 1
ATOM 701 C CA . SER A 1 87 ? -1.605 2.949 14.467 1.00 69.44 87 SER A CA 1
ATOM 702 C C . SER A 1 87 ? -1.817 2.351 15.875 1.00 69.44 87 SER A C 1
ATOM 704 O O . SER A 1 87 ? -2.939 2.326 16.388 1.00 69.44 87 SER A O 1
ATOM 706 N 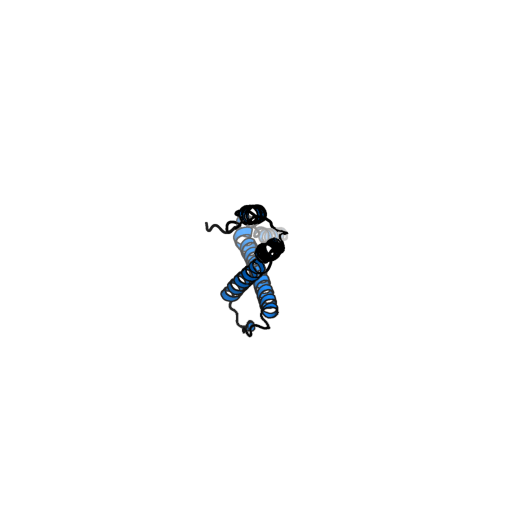N . PRO A 1 88 ? -0.786 1.778 16.525 1.00 71.12 88 PRO A N 1
A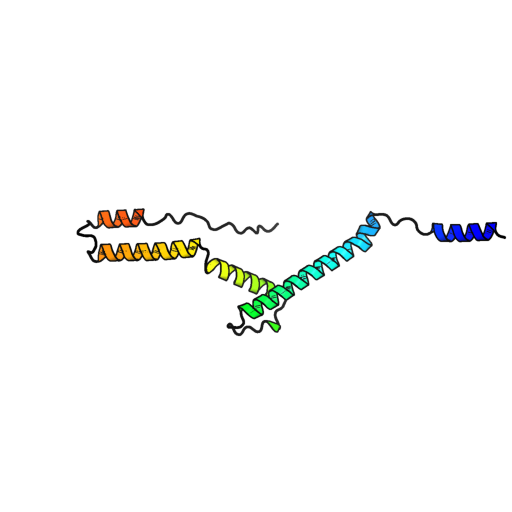TOM 707 C CA . PRO A 1 88 ? -0.885 1.369 17.929 1.00 71.12 88 PRO A CA 1
ATOM 708 C C . PRO A 1 88 ? -1.349 2.511 18.842 1.00 71.12 88 PRO A C 1
ATOM 710 O O . PRO A 1 88 ? -2.000 2.247 19.847 1.00 71.12 88 PRO A O 1
ATOM 713 N N . GLN A 1 89 ? -1.039 3.751 18.452 1.00 74.38 89 GLN A N 1
ATOM 714 C CA . GLN A 1 89 ? -1.505 4.962 19.110 1.00 74.38 89 GLN A CA 1
ATOM 715 C C . GLN A 1 89 ? -3.015 5.149 18.932 1.00 74.38 89 GLN A C 1
ATOM 717 O O . GLN A 1 89 ? -3.696 5.305 19.932 1.00 74.38 89 GLN A O 1
ATOM 722 N N . ASP A 1 90 ? -3.550 5.017 17.714 1.00 73.75 90 ASP A N 1
ATOM 723 C CA . ASP A 1 90 ? -4.996 5.156 17.465 1.00 73.75 90 ASP A CA 1
ATOM 724 C C . ASP A 1 90 ? -5.797 4.122 18.265 1.00 73.75 90 ASP A C 1
ATOM 726 O O . ASP A 1 90 ? -6.787 4.459 18.901 1.00 73.75 90 ASP A O 1
ATOM 730 N N . ARG A 1 91 ? -5.324 2.869 18.328 1.00 79.56 91 ARG A N 1
ATOM 731 C CA . ARG A 1 91 ? -5.974 1.819 19.135 1.00 79.56 91 ARG A CA 1
ATOM 732 C C . ARG A 1 91 ? -5.925 2.105 20.638 1.00 79.56 91 ARG A C 1
ATOM 734 O O . ARG A 1 91 ? -6.856 1.753 21.360 1.00 79.56 91 ARG A O 1
ATOM 741 N N . TYR A 1 92 ? -4.830 2.694 21.118 1.00 84.00 92 TYR A N 1
ATOM 742 C CA . TYR A 1 92 ? -4.714 3.132 22.507 1.00 84.00 92 TYR A CA 1
ATOM 743 C C . TYR A 1 92 ? -5.649 4.311 22.786 1.00 84.00 92 TYR A C 1
ATOM 745 O O . TYR A 1 92 ? -6.361 4.278 23.785 1.00 84.00 92 TYR A O 1
ATOM 753 N N . ASP A 1 93 ? -5.683 5.306 21.899 1.00 82.94 93 ASP A N 1
ATOM 754 C CA . ASP A 1 93 ? -6.523 6.496 22.020 1.00 82.94 93 ASP A CA 1
ATOM 755 C C . ASP A 1 93 ? -8.010 6.108 21.995 1.00 82.94 93 ASP A C 1
ATOM 757 O O . ASP A 1 93 ? -8.758 6.518 22.877 1.00 82.94 93 ASP A O 1
ATOM 761 N N . GLU A 1 94 ? -8.425 5.226 21.080 1.00 83.81 94 GLU A N 1
ATOM 762 C CA . GLU A 1 94 ? -9.777 4.651 21.040 1.00 83.81 94 GLU A CA 1
ATOM 763 C C . GLU A 1 94 ? -10.134 3.921 22.344 1.00 83.81 94 GLU A C 1
ATOM 765 O O . GLU A 1 94 ? -11.199 4.153 22.925 1.00 83.81 94 GLU A O 1
ATOM 770 N N . GLY A 1 95 ? -9.242 3.055 22.838 1.00 88.31 95 GLY A N 1
ATOM 771 C CA . GLY A 1 95 ? -9.448 2.328 24.093 1.00 88.31 95 GLY A CA 1
ATOM 772 C C . GLY A 1 95 ? -9.497 3.252 25.313 1.00 88.31 95 GLY A C 1
ATOM 773 O O . GLY A 1 95 ? -10.309 3.051 26.221 1.00 88.31 95 GLY A O 1
ATOM 774 N N . TRP A 1 96 ? -8.667 4.293 25.324 1.00 89.06 96 TRP A N 1
ATOM 775 C CA . TRP A 1 96 ? -8.651 5.313 26.363 1.00 89.06 96 TRP A CA 1
ATOM 776 C C . TRP A 1 96 ? -9.936 6.142 26.348 1.00 89.06 96 TRP A C 1
ATOM 778 O O . TRP A 1 96 ? -10.550 6.315 27.400 1.00 89.06 96 TRP A O 1
ATOM 788 N N . THR A 1 97 ? -10.395 6.589 25.176 1.00 88.31 97 THR A N 1
ATOM 789 C CA . THR A 1 97 ? -11.671 7.299 25.012 1.00 88.31 97 THR A CA 1
ATOM 790 C C . THR A 1 97 ? -12.848 6.441 25.473 1.00 88.31 97 THR A C 1
ATOM 792 O O . THR A 1 97 ? -13.687 6.926 26.228 1.00 88.31 97 THR A O 1
ATOM 795 N N . ALA A 1 98 ? -12.885 5.155 25.113 1.00 90.50 98 ALA A N 1
ATOM 796 C CA . ALA A 1 98 ? -13.925 4.237 25.578 1.00 90.50 98 ALA A CA 1
ATOM 797 C C . ALA A 1 98 ? -13.916 4.064 27.111 1.00 90.50 98 ALA A C 1
ATOM 799 O O . ALA A 1 98 ? -14.973 4.041 27.748 1.00 90.50 98 ALA A O 1
ATOM 800 N N . CYS A 1 99 ? -12.727 3.982 27.720 1.00 92.12 99 CYS A N 1
ATOM 801 C CA . CYS A 1 99 ? -12.568 3.940 29.174 1.00 92.12 99 CYS A CA 1
ATOM 802 C C . CYS A 1 99 ? -13.066 5.237 29.835 1.00 92.12 99 CYS A C 1
ATOM 804 O O . CYS A 1 99 ? -13.853 5.192 30.781 1.00 92.12 99 CYS A O 1
ATOM 806 N N . LEU A 1 100 ? -12.671 6.393 29.301 1.00 91.69 100 LEU A N 1
ATOM 807 C CA . LEU A 1 100 ? -13.121 7.715 29.742 1.00 91.69 100 LEU A CA 1
ATOM 808 C C . LEU A 1 100 ? -14.644 7.857 29.695 1.00 91.69 100 LEU A C 1
ATOM 810 O O . LEU A 1 100 ? -15.246 8.337 30.656 1.00 91.69 100 LEU A O 1
ATOM 814 N N . ASP A 1 101 ? -15.276 7.404 28.613 1.00 90.56 101 ASP A N 1
ATOM 815 C CA . ASP A 1 101 ? -16.732 7.408 28.469 1.00 90.56 101 ASP A CA 1
ATOM 816 C C . ASP A 1 101 ? -17.412 6.519 29.512 1.00 90.56 101 ASP A C 1
ATOM 818 O O . ASP A 1 101 ? -18.446 6.893 30.075 1.00 90.56 101 ASP A O 1
ATOM 822 N N . GLN A 1 102 ? -16.820 5.363 29.823 1.00 92.25 102 GLN A N 1
ATOM 823 C CA . GLN A 1 102 ? -17.304 4.489 30.889 1.00 92.25 102 GLN A CA 1
ATOM 824 C C . GLN A 1 102 ? -17.203 5.167 32.262 1.00 92.25 102 GLN A C 1
ATOM 826 O O . GLN A 1 102 ? -18.159 5.113 33.038 1.00 92.25 102 GLN A O 1
ATOM 831 N N . VAL A 1 103 ? -16.085 5.841 32.551 1.00 90.69 103 VAL A N 1
ATOM 832 C CA . VAL A 1 103 ? -15.896 6.617 33.787 1.00 90.69 103 VAL A CA 1
ATOM 833 C C . VAL A 1 103 ? -16.923 7.748 33.873 1.00 90.69 103 VAL A C 1
ATOM 835 O O . VAL A 1 103 ? -17.578 7.913 34.901 1.00 90.69 103 VAL A O 1
ATOM 838 N N . ASN A 1 104 ? -17.131 8.488 32.782 1.00 89.88 104 ASN A N 1
ATOM 839 C CA . ASN A 1 104 ? -18.127 9.557 32.705 1.00 89.88 104 ASN A CA 1
ATOM 840 C C . ASN A 1 104 ? -19.544 9.036 32.978 1.00 89.88 104 ASN A C 1
ATOM 842 O O . ASN A 1 104 ? -20.307 9.656 33.719 1.00 89.88 104 ASN A O 1
ATOM 846 N N . ARG A 1 105 ? -19.893 7.880 32.404 1.00 90.88 105 ARG A N 1
ATOM 847 C CA . ARG A 1 105 ? -21.187 7.225 32.626 1.00 90.88 105 ARG A CA 1
ATOM 848 C C . ARG A 1 105 ? -21.359 6.809 34.087 1.00 90.88 105 ARG A C 1
ATOM 850 O O . ARG A 1 105 ? -22.356 7.176 34.699 1.00 90.88 105 ARG A O 1
ATOM 857 N N . PHE A 1 106 ? -20.359 6.145 34.665 1.00 90.19 106 PHE A N 1
ATOM 858 C CA . PHE A 1 106 ? -20.379 5.700 36.061 1.00 90.19 106 PHE A CA 1
ATOM 859 C C . PHE A 1 106 ? -20.558 6.861 37.052 1.00 90.19 106 PHE A C 1
ATOM 861 O O . PHE A 1 106 ? -21.329 6.760 38.008 1.00 90.19 106 PHE A O 1
ATOM 868 N N . LEU A 1 107 ? -19.886 7.991 36.809 1.00 88.38 107 LEU A N 1
ATOM 869 C CA . LEU A 1 107 ? -20.023 9.189 37.641 1.00 88.38 107 LEU A CA 1
ATOM 870 C C . LEU A 1 107 ? -21.418 9.823 37.522 1.00 88.38 107 LEU A C 1
ATOM 872 O O . LEU A 1 107 ? -21.959 10.281 38.526 1.00 88.38 107 LEU A O 1
ATOM 876 N N . LYS A 1 108 ? -22.026 9.816 36.326 1.00 83.94 108 LYS A N 1
ATOM 877 C CA . LYS A 1 108 ? -23.392 10.328 36.096 1.00 83.94 108 LYS A CA 1
ATOM 878 C C . LYS A 1 108 ? -24.480 9.444 36.704 1.00 83.94 108 LYS A C 1
ATOM 880 O O . LYS A 1 108 ? -25.479 9.967 37.184 1.00 83.94 108 LYS A O 1
ATOM 885 N N . GLU A 1 109 ? -24.287 8.129 36.698 1.00 85.75 109 GLU A N 1
ATOM 886 C CA . GLU A 1 109 ? -25.242 7.145 37.233 1.00 85.75 109 GLU A CA 1
ATOM 887 C C . GLU A 1 109 ? -25.203 7.034 38.771 1.00 85.75 109 GLU A C 1
ATOM 889 O O . GLU A 1 109 ? -25.896 6.206 39.355 1.00 85.75 109 GLU A O 1
ATOM 894 N N . GLY A 1 110 ? -24.422 7.881 39.452 1.00 73.31 110 GLY A N 1
ATOM 895 C CA . GLY A 1 110 ? -24.358 7.919 40.915 1.00 73.31 110 GLY A CA 1
ATOM 896 C C . GLY A 1 110 ? -23.392 6.904 41.532 1.00 73.31 110 GLY A C 1
ATOM 897 O O . GLY A 1 110 ? -23.323 6.796 42.755 1.00 73.31 110 GLY A O 1
ATOM 898 N N . GLY A 1 111 ? -22.591 6.209 40.716 1.00 72.19 111 GLY A N 1
ATOM 899 C CA . GLY A 1 111 ? -21.547 5.293 41.185 1.00 72.19 111 GLY A CA 1
ATOM 900 C C . GLY A 1 111 ? -20.389 5.990 41.913 1.00 72.19 111 GLY A C 1
ATOM 901 O O . GLY A 1 111 ? -19.665 5.361 42.680 1.00 72.19 111 GLY A O 1
ATOM 902 N N . GLY A 1 112 ? -20.240 7.308 41.739 1.00 67.31 112 GLY A N 1
ATOM 903 C CA . GLY A 1 112 ? -19.181 8.128 42.338 1.00 67.31 112 GLY A CA 1
ATOM 904 C C . GLY A 1 112 ? -19.317 8.424 43.838 1.00 67.31 112 GLY A C 1
ATOM 905 O O . GLY A 1 112 ? -18.689 9.366 44.309 1.00 67.31 112 GLY A O 1
ATOM 906 N N . GLY A 1 113 ? -20.156 7.697 44.585 1.00 74.25 113 GLY A N 1
ATOM 907 C CA . GLY A 1 113 ? -20.219 7.805 46.050 1.00 74.25 113 GLY A CA 1
ATOM 908 C C . GLY A 1 113 ? -20.555 9.203 46.589 1.00 74.25 113 GLY A C 1
ATOM 909 O O . GLY A 1 113 ? -20.096 9.560 47.669 1.00 74.25 113 GLY A O 1
ATOM 910 N N . GLY A 1 114 ? -21.324 10.005 45.843 1.00 74.12 114 GLY A N 1
ATOM 911 C CA . GLY A 1 114 ? -21.694 11.369 46.241 1.00 74.12 114 GLY A CA 1
ATOM 912 C C . GLY A 1 114 ? -20.717 12.468 45.810 1.00 74.12 114 GLY A C 1
ATOM 913 O O . GLY A 1 114 ? -20.817 13.583 46.322 1.00 74.12 114 GLY A O 1
ATOM 914 N N . LEU A 1 115 ? -19.799 12.191 44.874 1.00 82.00 115 LEU A N 1
ATOM 915 C CA . LEU A 1 115 ? -18.938 13.221 44.285 1.00 82.00 115 LEU A CA 1
ATOM 916 C C . LEU A 1 115 ? -19.780 14.384 43.717 1.00 82.00 115 LEU A C 1
ATOM 918 O O . LEU A 1 115 ? -20.696 14.142 42.922 1.00 82.00 115 LEU A O 1
ATOM 922 N N . PRO A 1 116 ? -19.476 15.648 44.062 1.00 83.50 116 PRO A N 1
ATOM 923 C CA . PRO A 1 116 ? -20.185 16.782 43.494 1.00 83.50 116 PRO A CA 1
ATOM 924 C C . PRO A 1 116 ? -19.915 16.889 41.980 1.00 83.50 116 PRO A C 1
ATOM 926 O O . PRO A 1 116 ? -18.799 16.616 41.523 1.00 83.50 116 PRO A O 1
ATOM 929 N N . PRO A 1 117 ? -20.893 17.350 41.175 1.00 81.94 117 PRO A N 1
ATOM 930 C CA . PRO A 1 117 ? -20.759 17.421 39.717 1.00 81.94 117 PRO A CA 1
ATOM 931 C C . PRO A 1 117 ? -19.541 18.221 39.233 1.00 81.94 117 PRO A C 1
ATOM 933 O O . PRO A 1 117 ? -18.939 17.888 38.215 1.00 81.94 117 PRO A O 1
ATOM 936 N N . SER A 1 118 ? -19.145 19.258 39.974 1.00 85.38 118 SER A N 1
ATOM 937 C CA . SER A 1 118 ? -17.972 20.083 39.668 1.00 85.38 118 SER A CA 1
ATOM 938 C C . SER A 1 118 ? -16.654 19.311 39.773 1.00 85.38 118 SER A C 1
ATOM 940 O O . SER A 1 118 ? -15.740 19.553 38.986 1.00 85.38 118 SER A O 1
ATOM 942 N N . GLU A 1 119 ? -16.542 18.364 40.703 1.00 85.62 119 GLU A N 1
ATOM 943 C CA . GLU A 1 119 ? -15.352 17.523 40.852 1.00 85.62 119 GLU A CA 1
ATOM 944 C C . GLU A 1 119 ? -15.318 16.405 39.816 1.00 85.62 119 GLU A C 1
ATOM 946 O O . GLU A 1 119 ? -14.256 16.135 39.257 1.00 85.62 119 GLU A O 1
ATOM 951 N N . ALA A 1 120 ? -16.477 15.837 39.470 1.00 86.06 120 ALA A N 1
ATOM 952 C CA . ALA A 1 120 ? -16.588 14.876 38.376 1.00 86.06 120 ALA A CA 1
ATOM 953 C C . ALA A 1 120 ? -16.141 15.490 37.036 1.00 86.06 120 ALA A C 1
ATOM 955 O O . ALA A 1 120 ? -15.360 14.883 36.305 1.00 86.06 120 ALA A O 1
ATOM 956 N N . VAL A 1 121 ? -16.557 16.728 36.741 1.00 87.06 121 VAL A N 1
ATOM 957 C CA . VAL A 1 121 ? -16.123 17.455 35.534 1.00 87.06 121 VAL A CA 1
ATOM 958 C C . VAL A 1 121 ? -14.615 17.710 35.544 1.00 87.06 121 VAL A C 1
ATOM 960 O O . VAL A 1 121 ? -13.961 17.518 34.520 1.00 87.06 121 VAL A O 1
ATOM 963 N N . ARG A 1 122 ? -14.037 18.097 36.689 1.00 88.06 122 ARG A N 1
ATOM 964 C CA . ARG A 1 122 ? -12.583 18.307 36.816 1.00 88.06 122 ARG A CA 1
ATOM 965 C C . ARG A 1 122 ? -11.795 17.016 36.619 1.00 88.06 122 ARG A C 1
ATOM 967 O O . ARG A 1 122 ? -10.751 17.048 35.974 1.00 88.06 122 ARG A O 1
ATOM 974 N N . LEU A 1 123 ? -12.296 15.899 37.142 1.00 86.94 123 LEU A N 1
ATOM 975 C CA . LEU A 1 123 ? -11.687 14.584 36.969 1.00 86.94 123 LEU A CA 1
ATOM 976 C C . LEU A 1 123 ? -11.688 14.164 35.494 1.00 86.94 123 LEU A C 1
ATOM 978 O O . LEU A 1 123 ? -10.637 13.822 34.961 1.00 86.94 123 LEU A O 1
ATOM 982 N N . ILE A 1 124 ? -12.834 14.263 34.814 1.00 89.00 124 ILE A N 1
ATOM 983 C CA . ILE A 1 124 ? -12.945 13.967 33.377 1.00 89.00 124 ILE A CA 1
ATOM 984 C C . ILE A 1 124 ? -12.027 14.879 32.554 1.00 89.00 124 ILE A C 1
ATOM 986 O O . ILE A 1 124 ? -11.316 14.399 31.674 1.00 89.00 124 ILE A O 1
ATOM 990 N N . ALA A 1 125 ? -11.986 16.178 32.861 1.00 87.50 125 ALA A N 1
ATOM 991 C CA . ALA A 1 125 ? -11.115 17.128 32.172 1.00 87.50 125 ALA A CA 1
ATOM 992 C C . ALA A 1 125 ? -9.624 16.798 32.354 1.00 87.50 125 ALA A C 1
ATOM 994 O O . ALA A 1 125 ? -8.855 16.952 31.414 1.00 87.50 125 ALA A O 1
ATOM 995 N N . HIS A 1 126 ? -9.217 16.313 33.531 1.00 86.31 126 HIS A N 1
ATOM 996 C CA . HIS A 1 126 ? -7.833 15.906 33.783 1.00 86.31 126 HIS A CA 1
ATOM 997 C C . HIS A 1 126 ? -7.459 14.584 33.096 1.00 86.31 126 HIS A C 1
ATOM 999 O O . HIS A 1 126 ? -6.306 14.383 32.729 1.00 86.31 126 HIS A O 1
ATOM 1005 N N . LEU A 1 127 ? -8.429 13.684 32.925 1.00 84.94 127 LEU A N 1
ATOM 1006 C CA . LEU A 1 127 ? -8.244 12.397 32.253 1.00 84.94 127 LEU A CA 1
ATOM 1007 C C . LEU A 1 127 ? -8.317 12.507 30.725 1.00 84.94 127 LEU A C 1
ATOM 1009 O O . LEU A 1 127 ? -7.807 11.633 30.027 1.00 84.94 127 LEU A O 1
ATOM 1013 N N . THR A 1 128 ? -8.944 13.558 30.194 1.00 83.62 128 THR A N 1
ATOM 1014 C CA . THR A 1 128 ? -8.980 13.815 28.751 1.00 83.62 128 THR A CA 1
ATOM 1015 C C . THR A 1 128 ? -7.563 14.180 28.304 1.00 83.62 128 THR A C 1
ATOM 1017 O O . THR A 1 128 ? -7.064 15.231 28.710 1.00 83.62 128 THR A O 1
ATOM 1020 N N . PRO A 1 129 ? -6.876 13.344 27.503 1.00 68.75 129 PRO A N 1
ATOM 1021 C CA . PRO A 1 129 ? -5.552 13.687 27.018 1.00 68.75 129 PRO A CA 1
ATOM 1022 C C . PRO A 1 129 ? -5.682 14.939 26.157 1.00 68.75 129 PRO A C 1
ATOM 1024 O O . PRO A 1 129 ? -6.607 15.037 25.344 1.00 68.75 129 PRO A O 1
ATOM 1027 N N . GLU A 1 130 ? -4.743 15.878 26.265 1.00 61.72 130 GLU A N 1
ATOM 1028 C CA . GLU A 1 130 ? -4.542 16.796 25.152 1.00 61.72 130 GLU A CA 1
ATOM 1029 C C . GLU A 1 130 ? -4.083 15.948 23.968 1.00 61.72 130 GLU A C 1
ATOM 1031 O O . GLU A 1 130 ? -2.919 15.547 23.907 1.00 61.72 130 GLU A O 1
ATOM 1036 N N . VAL A 1 131 ? -5.012 15.648 23.055 1.00 53.41 131 VAL A N 1
ATOM 1037 C CA . VAL A 1 131 ? -4.751 15.064 21.735 1.00 53.41 131 VAL A CA 1
ATOM 1038 C C . VAL A 1 131 ? -3.866 16.056 20.982 1.00 53.41 131 VAL A C 1
ATOM 1040 O O . VAL A 1 131 ? -4.301 16.904 20.202 1.00 53.41 131 VAL A O 1
ATOM 1043 N N . SER A 1 132 ? -2.584 16.030 21.320 1.00 50.84 132 SER A N 1
ATOM 1044 C CA . SER A 1 132 ? -1.579 16.913 20.776 1.00 50.84 132 SER A CA 1
ATOM 1045 C C . SER A 1 132 ? -1.256 16.428 19.381 1.00 50.84 132 SER A C 1
ATOM 1047 O O . SER A 1 132 ? -0.658 15.374 19.195 1.00 50.84 132 SER A O 1
ATOM 1049 N N . LYS A 1 133 ? -1.631 17.256 18.403 1.00 51.88 133 LYS A N 1
ATOM 1050 C CA . LYS A 1 133 ? -0.755 17.675 17.303 1.00 51.88 133 LYS A CA 1
ATOM 1051 C C . LYS A 1 133 ? 0.318 16.649 16.926 1.00 51.88 133 LYS A C 1
ATOM 1053 O O . LYS A 1 133 ? 1.492 16.826 17.235 1.00 51.88 133 LYS A O 1
ATOM 1058 N N . ALA A 1 134 ? -0.061 15.640 16.163 1.00 48.31 134 ALA A N 1
ATOM 1059 C CA . ALA A 1 134 ? 0.905 14.895 15.374 1.00 48.31 134 ALA A CA 1
ATOM 1060 C C . ALA A 1 134 ? 0.219 14.311 14.145 1.00 48.31 134 ALA A C 1
ATOM 1062 O O . ALA A 1 134 ? 0.209 13.106 13.930 1.00 48.31 134 ALA A O 1
ATOM 1063 N N . ARG A 1 135 ? -0.340 15.177 13.293 1.00 50.66 135 ARG A N 1
ATOM 1064 C CA . ARG A 1 135 ? -0.448 14.796 11.887 1.00 50.66 135 ARG A CA 1
ATOM 1065 C C . ARG A 1 135 ? 0.961 14.959 11.316 1.00 50.66 135 ARG A C 1
ATOM 1067 O O . ARG A 1 135 ? 1.411 16.103 11.233 1.00 50.66 135 ARG A O 1
ATOM 1074 N N . PRO A 1 136 ? 1.695 13.883 10.982 1.00 52.38 136 PRO A N 1
ATOM 1075 C CA . PRO A 1 136 ? 2.949 14.051 10.272 1.00 52.38 136 PRO A CA 1
ATOM 1076 C C . PRO A 1 136 ? 2.636 14.796 8.974 1.00 52.38 136 PRO A C 1
ATOM 1078 O O . PRO A 1 136 ? 1.776 14.372 8.197 1.00 52.38 136 PRO A O 1
ATOM 1081 N N . GLU A 1 137 ? 3.292 15.943 8.788 1.00 54.19 137 GLU A N 1
ATOM 1082 C CA . GLU A 1 137 ? 3.342 16.654 7.512 1.00 54.19 137 GLU A CA 1
ATOM 1083 C C . GLU A 1 137 ? 3.550 15.627 6.389 1.00 54.19 137 GLU A C 1
ATOM 1085 O O . GLU A 1 137 ? 4.388 14.726 6.539 1.00 54.19 137 GLU A O 1
ATOM 1090 N N . PRO A 1 138 ? 2.802 15.706 5.274 1.00 60.00 138 PRO A N 1
ATOM 1091 C CA . PRO A 1 138 ? 3.064 14.830 4.148 1.00 60.00 138 PRO A CA 1
ATOM 1092 C C . PRO A 1 138 ? 4.529 15.010 3.735 1.00 60.00 138 PRO A C 1
ATOM 1094 O O . PRO A 1 138 ? 4.950 16.090 3.333 1.00 60.00 138 PRO A O 1
ATOM 1097 N N . LEU A 1 139 ? 5.308 13.926 3.827 1.00 59.53 139 LEU A N 1
ATOM 1098 C CA . LEU A 1 139 ? 6.734 13.878 3.464 1.00 59.53 139 LEU A CA 1
ATOM 1099 C C . LEU A 1 139 ? 6.996 14.230 1.988 1.00 59.53 139 LEU A C 1
ATOM 1101 O O . LEU A 1 139 ? 8.145 14.299 1.557 1.00 59.53 139 LEU A O 1
ATOM 1105 N N . TRP A 1 140 ? 5.939 14.431 1.204 1.00 57.38 140 TRP A N 1
ATOM 1106 C CA . TRP A 1 140 ? 6.008 14.796 -0.195 1.00 57.38 140 TRP A CA 1
ATOM 1107 C C . TRP A 1 140 ? 5.776 16.298 -0.364 1.00 57.38 140 TRP A C 1
ATOM 1109 O O . TRP A 1 140 ? 4.648 16.782 -0.299 1.00 57.38 140 TRP A O 1
ATOM 1119 N N . ARG A 1 141 ? 6.864 17.027 -0.620 1.00 56.81 141 ARG A N 1
ATOM 1120 C CA . ARG A 1 141 ? 6.826 18.370 -1.205 1.00 56.81 141 ARG A CA 1
ATOM 1121 C C . ARG A 1 141 ? 7.178 18.231 -2.690 1.00 56.81 141 ARG A C 1
ATOM 1123 O O . ARG A 1 141 ? 8.237 17.671 -2.979 1.00 56.81 141 ARG A O 1
ATOM 1130 N N . PRO A 1 142 ? 6.313 18.660 -3.628 1.00 54.81 142 PRO A N 1
ATOM 1131 C CA . PRO A 1 142 ? 6.698 18.764 -5.031 1.00 54.81 142 PRO A CA 1
ATOM 1132 C C . PRO A 1 142 ? 7.865 19.752 -5.169 1.00 54.81 142 PRO A C 1
ATOM 1134 O O . PRO A 1 142 ? 7.955 20.697 -4.383 1.00 54.81 142 PRO A O 1
ATOM 1137 N N . TRP A 1 143 ? 8.750 19.499 -6.135 1.00 63.50 143 TRP A N 1
ATOM 1138 C CA . TRP A 1 143 ? 9.798 20.440 -6.541 1.00 63.50 143 TRP A CA 1
ATOM 1139 C C . TRP A 1 143 ? 9.195 21.737 -7.075 1.00 63.50 143 TRP A C 1
ATOM 1141 O O . TRP A 1 143 ? 8.195 21.635 -7.825 1.00 63.50 143 TRP A O 1
#